Protein AF-X8CGK6-F1 (afdb_monomer)

Secondary structure (DSSP, 8-state):
-----GGG-TTGGGPPTTT------HHHHTT-SSHHHHHHHHHHHHHHHGGGG-

Radius of gyration: 12.27 Å; Cα contacts (8 Å, |Δi|>4): 30; chains: 1; bounding box: 27×24×28 Å

Foldseek 3Di:
DPDDQLVVPVCVVPDAAPPDDDDDDCQQVVLDPDPVSSVVSVVVVCVSNVVSND

Structure (mmCIF, N/CA/C/O backbone):
data_AF-X8CGK6-F1
#
_entry.id   AF-X8CGK6-F1
#
loop_
_atom_site.group_PDB
_atom_site.id
_atom_site.type_symbol
_atom_site.label_atom_id
_atom_site.label_alt_id
_atom_site.label_comp_id
_atom_site.label_asym_id
_atom_site.label_entity_id
_atom_site.label_seq_id
_atom_site.pdbx_PDB_ins_code
_atom_site.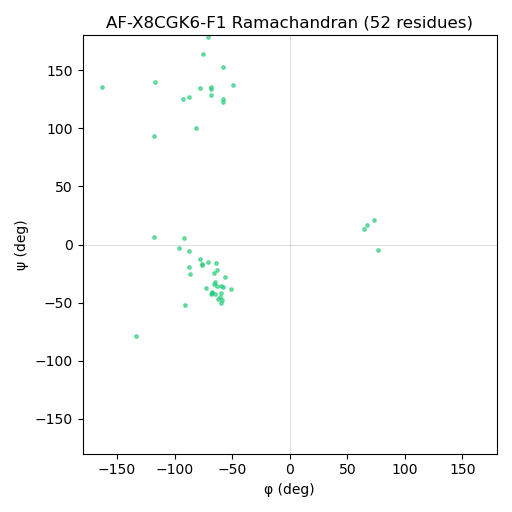Ca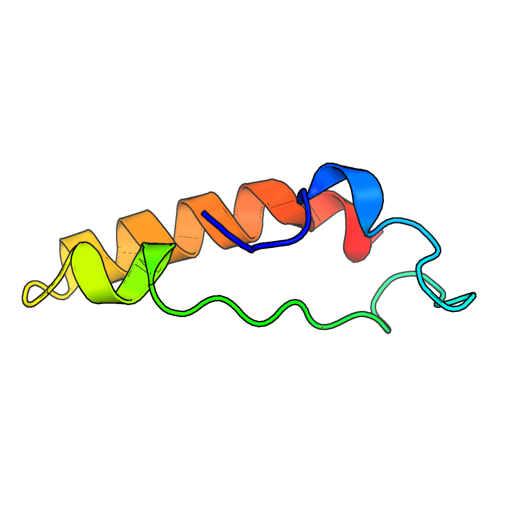rtn_x
_atom_site.Cartn_y
_atom_site.Cartn_z
_atom_site.occupancy
_atom_site.B_iso_or_equiv
_atom_site.auth_seq_id
_atom_site.auth_comp_id
_atom_site.auth_asym_id
_atom_site.auth_atom_id
_atom_site.pdbx_PDB_model_num
ATOM 1 N N . MET A 1 1 ? -4.766 16.745 -2.666 1.00 52.38 1 MET A N 1
ATOM 2 C CA . MET A 1 1 ? -3.930 15.816 -1.873 1.00 52.38 1 MET A CA 1
ATOM 3 C C . MET A 1 1 ? -2.568 15.762 -2.547 1.00 52.38 1 MET A C 1
ATOM 5 O O . MET A 1 1 ? -2.553 15.585 -3.755 1.00 52.38 1 MET A O 1
ATOM 9 N N . GLN A 1 2 ? -1.465 15.971 -1.822 1.00 63.44 2 GLN A N 1
ATOM 10 C CA . GLN A 1 2 ? -0.117 15.737 -2.358 1.00 63.44 2 GLN A CA 1
ATOM 11 C C . GLN A 1 2 ? 0.161 14.234 -2.240 1.00 63.44 2 GLN A C 1
ATOM 13 O O . GLN A 1 2 ? 0.415 13.741 -1.144 1.00 63.44 2 GLN A O 1
AT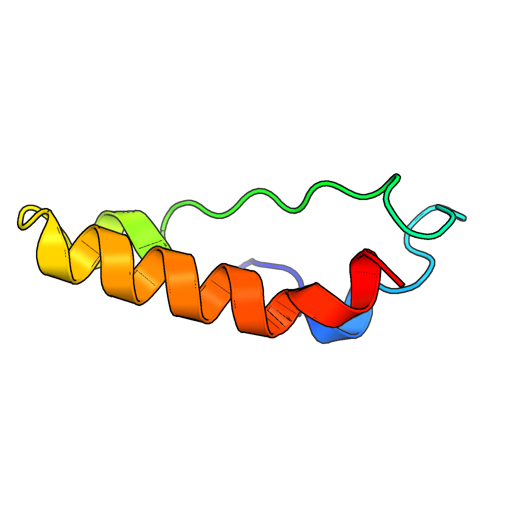OM 18 N N . GLY A 1 3 ? 0.011 13.509 -3.339 1.00 67.62 3 GLY A N 1
ATOM 19 C CA . GLY A 1 3 ? 0.267 12.078 -3.451 1.00 67.62 3 GLY A CA 1
ATOM 20 C C . GLY A 1 3 ? 0.379 11.742 -4.931 1.00 67.62 3 GLY A C 1
ATOM 21 O O . GLY A 1 3 ? -0.385 12.283 -5.733 1.00 67.62 3 GLY A O 1
ATOM 22 N N . GLY A 1 4 ? 1.376 10.939 -5.299 1.00 80.75 4 GLY A N 1
ATOM 23 C CA . GLY A 1 4 ? 1.520 10.462 -6.672 1.00 80.75 4 GLY A CA 1
ATOM 24 C C . GLY A 1 4 ? 0.272 9.697 -7.112 1.00 80.75 4 GLY A C 1
ATOM 25 O O . GLY A 1 4 ? -0.449 9.141 -6.284 1.00 80.75 4 GLY A O 1
ATOM 26 N N . ARG A 1 5 ? -0.001 9.697 -8.415 1.00 86.56 5 ARG A N 1
ATOM 27 C CA . ARG A 1 5 ? -1.088 8.899 -8.987 1.00 86.56 5 ARG A CA 1
ATOM 28 C C . ARG A 1 5 ? -0.637 7.439 -9.091 1.00 86.56 5 ARG A C 1
ATOM 30 O O . ARG A 1 5 ? 0.484 7.241 -9.568 1.00 86.56 5 ARG A O 1
ATOM 37 N N . PRO A 1 6 ? -1.454 6.445 -8.693 1.00 89.06 6 PRO A N 1
ATOM 38 C CA . PRO A 1 6 ? -1.104 5.036 -8.834 1.00 89.06 6 PRO A CA 1
ATOM 39 C C . PRO A 1 6 ? -0.652 4.689 -10.245 1.00 89.06 6 PRO A C 1
ATOM 41 O O . PRO A 1 6 ? 0.325 3.975 -10.381 1.00 89.06 6 PRO A O 1
ATOM 44 N N . GLU A 1 7 ? -1.267 5.260 -11.282 1.00 88.00 7 GLU A N 1
ATOM 45 C CA . GLU A 1 7 ? -0.976 4.978 -12.696 1.00 88.00 7 GLU A CA 1
ATOM 46 C C . GLU A 1 7 ? 0.382 5.533 -13.161 1.00 88.00 7 GLU A C 1
ATOM 48 O O . GLU A 1 7 ? 0.887 5.148 -14.210 1.00 88.00 7 GLU A O 1
ATOM 53 N N . ALA A 1 8 ? 0.989 6.439 -12.390 1.00 90.56 8 ALA A N 1
ATOM 54 C CA . ALA A 1 8 ? 2.292 7.032 -1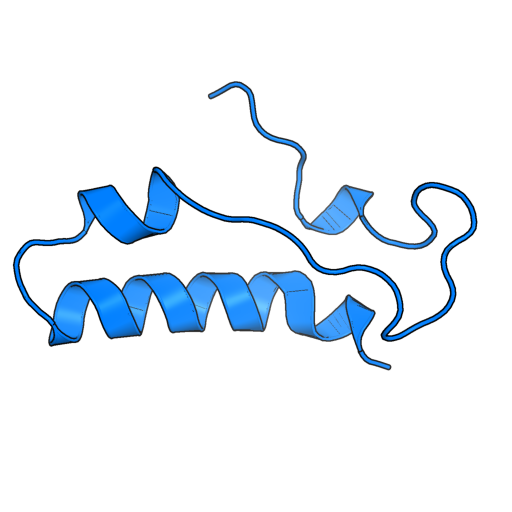2.691 1.00 90.56 8 ALA A CA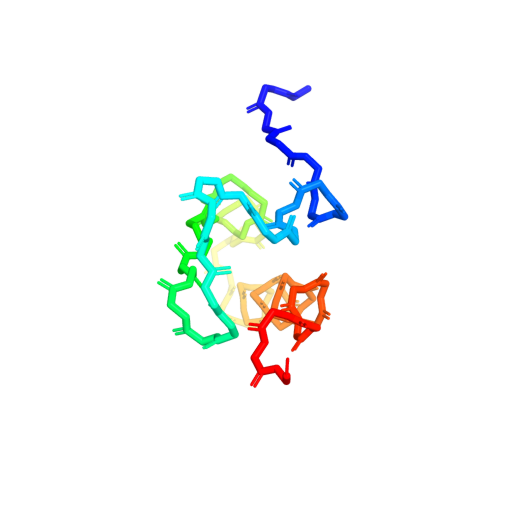 1
ATOM 55 C C . ALA A 1 8 ? 3.468 6.266 -12.054 1.00 90.56 8 ALA A C 1
ATOM 57 O O . ALA A 1 8 ? 4.600 6.745 -12.094 1.00 90.56 8 ALA A O 1
ATOM 58 N N . LEU A 1 9 ? 3.208 5.119 -11.417 1.00 92.25 9 LEU A N 1
ATOM 59 C CA . LEU A 1 9 ? 4.223 4.336 -10.710 1.00 92.25 9 LEU A CA 1
ATOM 60 C C . LEU A 1 9 ? 4.953 3.330 -11.617 1.00 92.25 9 LEU A C 1
ATOM 62 O O . LEU A 1 9 ? 6.057 2.910 -11.276 1.00 92.25 9 LEU A O 1
ATOM 66 N N . ALA A 1 10 ? 4.385 2.969 -12.773 1.00 91.25 10 ALA A N 1
ATOM 67 C CA . ALA A 1 10 ? 5.020 2.053 -13.722 1.00 91.25 10 ALA A CA 1
ATOM 68 C C . ALA A 1 10 ? 6.397 2.579 -14.169 1.00 91.25 10 ALA A C 1
ATOM 70 O O . ALA A 1 10 ? 6.504 3.712 -14.643 1.00 91.25 10 ALA A O 1
ATOM 71 N N . GLY A 1 11 ? 7.451 1.770 -14.020 1.00 90.75 11 GLY A N 1
ATOM 72 C CA . GLY A 1 11 ? 8.814 2.145 -14.417 1.00 90.75 11 GLY A CA 1
ATOM 73 C C . GLY A 1 11 ? 9.407 3.323 -13.632 1.00 90.75 11 GLY A C 1
ATOM 74 O O . GLY A 1 11 ? 10.423 3.889 -14.046 1.00 90.75 11 GLY A O 1
ATOM 75 N N . LEU A 1 12 ? 8.796 3.719 -12.508 1.00 92.62 12 LEU A N 1
ATOM 76 C CA . LEU A 1 12 ? 9.298 4.808 -11.676 1.00 92.62 12 LEU A CA 1
ATOM 77 C C . LEU A 1 12 ? 10.728 4.497 -11.219 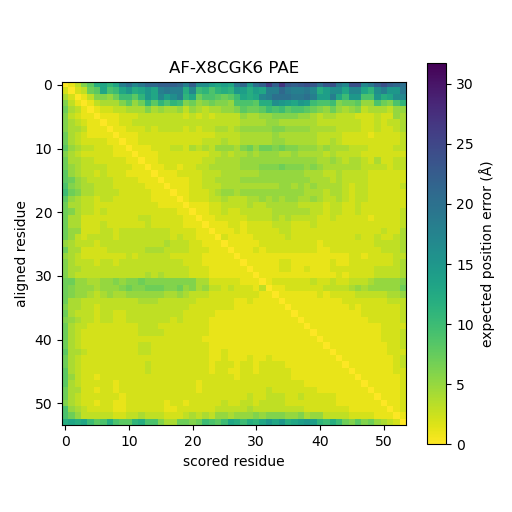1.00 92.62 12 LEU A C 1
ATOM 79 O O . LEU A 1 12 ? 10.985 3.475 -10.589 1.00 92.62 12 LEU A O 1
ATOM 83 N N . GLY A 1 13 ? 11.663 5.391 -11.546 1.00 92.94 13 GLY A N 1
ATOM 84 C CA . GLY A 1 13 ? 13.078 5.201 -11.219 1.00 92.94 13 GLY A CA 1
ATOM 85 C C . GLY A 1 13 ? 13.752 4.041 -11.962 1.00 92.94 13 GLY A C 1
ATOM 86 O O . GLY A 1 13 ? 14.811 3.606 -11.524 1.00 92.94 13 GLY A O 1
ATOM 87 N N . GLY A 1 14 ? 13.160 3.539 -13.054 1.00 94.44 14 GLY A N 1
ATOM 88 C CA . GLY A 1 14 ? 13.671 2.378 -13.788 1.00 94.44 14 GLY A CA 1
ATOM 89 C C . GLY A 1 14 ? 13.458 1.046 -13.062 1.00 94.44 14 GLY A C 1
ATOM 90 O O . GLY A 1 14 ? 14.191 0.101 -13.326 1.00 94.44 14 GLY A O 1
ATOM 91 N N . ALA A 1 15 ? 12.508 0.985 -12.124 1.00 94.19 15 ALA A N 1
ATOM 92 C CA . ALA A 1 15 ? 12.185 -0.235 -11.395 1.00 94.19 15 ALA A CA 1
ATOM 93 C C . ALA A 1 15 ? 11.532 -1.287 -12.306 1.00 94.19 15 ALA A C 1
ATOM 95 O O . ALA A 1 15 ? 10.584 -0.983 -13.035 1.00 94.19 15 ALA A O 1
ATOM 96 N N . GLU A 1 16 ? 12.010 -2.523 -12.197 1.00 94.00 16 GLU A N 1
ATOM 97 C CA . GLU A 1 16 ? 11.382 -3.706 -12.786 1.00 94.00 16 GLU A CA 1
ATOM 98 C C . GLU A 1 16 ? 10.130 -4.119 -11.983 1.00 94.00 16 GLU A C 1
ATOM 100 O O . GLU A 1 16 ? 9.962 -3.701 -10.824 1.00 94.00 16 GLU A O 1
ATOM 105 N N . PRO A 1 17 ? 9.252 -4.969 -12.551 1.00 92.38 17 PRO A N 1
ATOM 106 C CA . PRO A 1 17 ? 8.120 -5.532 -11.824 1.00 92.38 17 PRO A CA 1
ATOM 107 C C . PRO A 1 17 ? 8.506 -6.130 -10.467 1.00 92.38 17 PRO A C 1
ATOM 109 O O . PRO A 1 17 ? 9.528 -6.801 -10.312 1.00 92.38 17 PRO A O 1
ATOM 112 N N . GLY A 1 18 ? 7.687 -5.861 -9.452 1.00 92.19 18 GLY A N 1
ATOM 113 C CA . GLY A 1 18 ? 7.882 -6.345 -8.085 1.00 92.19 18 GLY A CA 1
ATOM 114 C C . GLY A 1 18 ? 8.961 -5.621 -7.267 1.00 92.19 18 GLY A C 1
ATOM 115 O O . GLY A 1 18 ? 9.085 -5.897 -6.075 1.00 92.19 18 GLY A O 1
ATOM 116 N N . GLN A 1 19 ? 9.723 -4.683 -7.845 1.00 94.88 19 GLN A N 1
ATOM 117 C CA . GLN A 1 19 ? 10.737 -3.919 -7.099 1.00 94.88 19 GLN A CA 1
ATOM 118 C C . GLN A 1 19 ? 10.177 -2.667 -6.416 1.00 94.88 19 GLN A C 1
ATOM 120 O O . GLN A 1 19 ? 10.737 -2.192 -5.425 1.00 94.88 19 GLN A O 1
ATOM 125 N N . LEU A 1 20 ? 9.083 -2.114 -6.942 1.00 93.94 20 LEU A N 1
ATOM 126 C CA . LEU A 1 20 ? 8.466 -0.913 -6.397 1.00 93.94 20 LEU A CA 1
ATOM 127 C C . LEU A 1 20 ? 7.458 -1.274 -5.299 1.00 93.94 20 LEU A C 1
ATOM 129 O O . LEU A 1 20 ? 6.535 -2.051 -5.528 1.00 93.94 20 LEU A O 1
ATOM 133 N N . LEU A 1 21 ? 7.608 -0.666 -4.118 1.00 92.00 21 LEU A N 1
ATOM 134 C CA . LEU A 1 21 ? 6.736 -0.878 -2.957 1.00 92.00 21 LEU A CA 1
ATOM 135 C C . LEU A 1 21 ? 6.031 0.436 -2.570 1.00 92.00 21 LEU A C 1
ATOM 137 O O . LEU A 1 21 ? 6.603 1.247 -1.833 1.00 92.00 21 LEU A O 1
ATOM 141 N N . PRO A 1 22 ? 4.805 0.692 -3.064 1.00 92.06 22 PRO A N 1
ATOM 142 C CA . PRO A 1 22 ? 4.093 1.935 -2.786 1.00 92.06 22 PRO A CA 1
ATOM 143 C C . PRO A 1 22 ? 3.669 2.041 -1.316 1.00 92.06 22 PRO A C 1
ATOM 145 O O . PRO A 1 22 ? 3.002 1.158 -0.778 1.00 92.06 22 PRO A O 1
ATOM 148 N N . ALA A 1 23 ? 4.004 3.159 -0.669 1.00 92.75 23 ALA A N 1
ATOM 149 C CA . ALA A 1 23 ? 3.558 3.452 0.690 1.00 92.75 23 ALA A CA 1
ATOM 150 C C . ALA A 1 23 ? 2.253 4.265 0.678 1.00 92.75 23 ALA A C 1
ATOM 152 O O . ALA A 1 23 ? 2.191 5.358 0.111 1.00 92.75 23 ALA A O 1
ATOM 153 N N . VAL A 1 24 ? 1.227 3.762 1.367 1.00 92.19 24 VAL A N 1
ATOM 154 C CA . VAL A 1 24 ? -0.056 4.451 1.575 1.00 92.19 24 VAL A CA 1
ATOM 155 C C . VAL A 1 24 ? -0.277 4.722 3.062 1.00 92.19 24 VAL A C 1
ATOM 157 O O . VAL A 1 24 ? 0.038 3.894 3.910 1.00 92.19 24 VAL A O 1
ATOM 160 N N . ALA A 1 25 ? -0.812 5.900 3.394 1.00 92.94 25 ALA A N 1
ATOM 161 C CA . ALA A 1 25 ? -1.074 6.285 4.783 1.00 92.94 25 ALA A CA 1
ATOM 162 C C . ALA A 1 25 ? -2.470 6.885 4.943 1.00 92.94 25 ALA A C 1
ATOM 164 O O . ALA A 1 25 ? -3.390 6.203 5.377 1.00 92.94 25 ALA A O 1
ATOM 165 N N . ARG A 1 26 ? -2.659 8.157 4.568 1.00 94.31 26 ARG A N 1
ATOM 166 C CA . ARG A 1 26 ? -3.921 8.879 4.814 1.00 94.31 26 ARG A CA 1
ATOM 167 C C . ARG A 1 26 ? -5.141 8.202 4.191 1.00 94.31 26 ARG A C 1
ATOM 169 O O . ARG A 1 26 ? -6.188 8.224 4.822 1.00 94.31 26 ARG A O 1
ATOM 176 N N . GLU A 1 27 ? -4.997 7.607 3.011 1.00 92.31 27 GLU A N 1
ATOM 177 C CA . GLU A 1 27 ? -6.097 6.937 2.305 1.00 92.31 27 GLU A CA 1
ATOM 178 C C . GLU A 1 27 ? -6.622 5.704 3.059 1.00 92.31 27 GLU A C 1
ATOM 180 O O . GLU A 1 27 ? -7.817 5.433 3.051 1.00 92.31 27 GLU A O 1
ATOM 185 N N . VAL A 1 28 ? -5.744 5.000 3.783 1.00 96.19 28 VAL A N 1
ATOM 186 C CA . VAL A 1 28 ? -6.111 3.831 4.596 1.00 96.19 28 VAL A CA 1
ATOM 187 C C . VAL A 1 28 ? -6.467 4.253 6.018 1.00 96.19 28 VAL A C 1
ATOM 189 O O . VAL A 1 28 ? -7.546 3.947 6.513 1.00 96.19 28 VAL A O 1
ATOM 192 N N . LEU A 1 29 ? -5.592 5.013 6.681 1.00 96.62 29 LEU A N 1
ATOM 193 C CA . LEU A 1 29 ? -5.718 5.333 8.106 1.00 96.62 29 LEU A CA 1
ATOM 194 C C . LEU A 1 29 ? -6.939 6.205 8.430 1.00 96.62 29 LEU A C 1
ATOM 196 O O . LEU A 1 29 ? -7.429 6.162 9.554 1.00 96.62 29 LEU A O 1
ATOM 200 N N . ARG A 1 30 ? -7.454 6.979 7.464 1.00 97.06 30 ARG A N 1
ATOM 201 C CA . ARG A 1 30 ? -8.684 7.771 7.648 1.00 97.06 30 ARG A CA 1
ATOM 202 C C . ARG A 1 30 ? -9.966 6.943 7.596 1.00 97.06 30 ARG A C 1
ATOM 204 O O . ARG A 1 30 ? -10.990 7.450 8.033 1.00 97.06 30 ARG A O 1
ATOM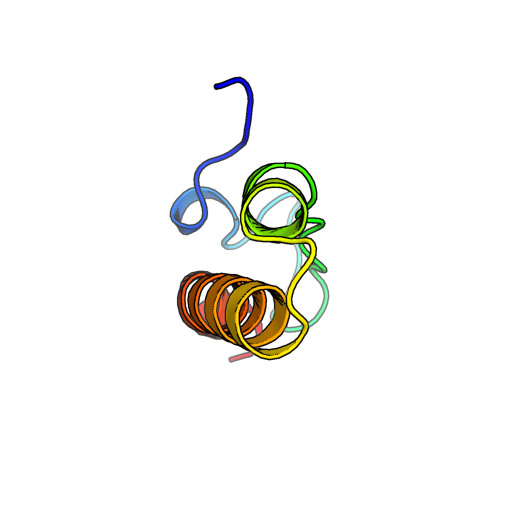 211 N N . ALA A 1 31 ? -9.923 5.718 7.075 1.00 97.81 31 ALA A N 1
ATOM 212 C CA . ALA A 1 31 ? -11.082 4.827 7.065 1.00 97.81 31 ALA A CA 1
ATOM 213 C C . ALA A 1 31 ? -11.357 4.198 8.445 1.00 97.81 31 ALA A C 1
ATOM 215 O O . ALA A 1 31 ? -12.448 3.693 8.678 1.00 97.81 31 ALA A O 1
ATOM 216 N N . GLY A 1 32 ? -10.374 4.219 9.353 1.00 94.62 32 GLY A N 1
ATOM 217 C CA . GLY A 1 32 ? -10.495 3.665 10.701 1.00 94.62 32 GLY A CA 1
ATOM 218 C C . GLY A 1 32 ? -11.416 4.464 11.642 1.00 94.62 32 GLY A C 1
ATOM 219 O O . GLY A 1 32 ? -11.941 5.513 11.268 1.00 94.62 32 GLY A O 1
ATOM 220 N N . PRO A 1 33 ? -11.595 3.992 12.895 1.00 95.94 33 PRO A N 1
ATOM 221 C CA . PRO A 1 33 ? -10.753 3.005 13.588 1.00 95.94 33 PRO A CA 1
ATOM 222 C C . PRO A 1 33 ? -11.133 1.533 13.361 1.00 95.94 33 PRO A C 1
ATOM 224 O O . PRO A 1 33 ? -10.426 0.650 13.842 1.00 95.94 33 PRO A O 1
ATOM 227 N N . GLY A 1 34 ? -12.239 1.249 12.671 1.00 98.44 34 GLY A N 1
ATOM 228 C CA . GLY A 1 34 ? -12.709 -0.120 12.475 1.00 98.44 34 GLY A CA 1
ATOM 229 C C . GLY A 1 34 ? -11.786 -0.944 11.568 1.00 98.44 34 GLY A C 1
ATOM 230 O O . GLY A 1 34 ? -11.300 -0.482 10.535 1.00 98.44 34 GLY A O 1
ATOM 231 N N . VAL A 1 35 ? -11.500 -2.184 11.979 1.00 98.38 35 VAL A N 1
ATOM 232 C CA . VAL A 1 35 ? -10.557 -3.071 11.271 1.00 98.38 35 VAL A CA 1
ATOM 233 C C . VAL A 1 35 ? -11.080 -3.461 9.888 1.00 98.38 35 VAL A C 1
ATOM 235 O O . VAL A 1 35 ? -10.288 -3.602 8.958 1.00 98.38 35 VAL A O 1
ATOM 238 N N . ALA A 1 36 ? -12.396 -3.621 9.735 1.00 98.38 36 ALA A N 1
ATOM 239 C CA . ALA A 1 36 ? -13.009 -3.967 8.454 1.00 98.38 36 ALA A CA 1
ATOM 240 C C . ALA A 1 36 ? -12.875 -2.820 7.442 1.00 98.38 36 ALA A C 1
ATOM 242 O O . ALA A 1 36 ? -12.544 -3.045 6.280 1.00 98.38 36 ALA A O 1
ATOM 243 N N . GLU A 1 37 ? -13.055 -1.584 7.894 1.00 98.38 37 GLU A N 1
ATOM 244 C CA . GLU A 1 37 ? -12.929 -0.374 7.092 1.00 98.38 37 GLU A CA 1
ATOM 245 C C . GLU A 1 37 ? -11.473 -0.132 6.688 1.00 98.38 37 GLU A C 1
ATOM 247 O O . GLU A 1 37 ? -11.196 0.158 5.521 1.00 98.38 37 GLU A O 1
ATOM 252 N N . LEU A 1 38 ? -10.535 -0.331 7.625 1.00 98.44 38 LEU A N 1
ATOM 253 C CA . LEU A 1 38 ? -9.097 -0.310 7.347 1.00 98.44 38 LEU A CA 1
ATOM 254 C C . LEU A 1 38 ? -8.715 -1.370 6.308 1.00 98.44 38 LEU A C 1
ATOM 256 O O . LEU A 1 38 ? -8.023 -1.054 5.340 1.00 98.44 38 LEU A O 1
ATOM 260 N N . ARG A 1 39 ? -9.190 -2.611 6.478 1.00 98.31 39 ARG A N 1
ATOM 261 C CA . ARG A 1 39 ? -8.954 -3.710 5.534 1.00 98.31 39 ARG A CA 1
ATOM 262 C C . ARG A 1 39 ? -9.496 -3.380 4.147 1.00 98.31 39 ARG A C 1
ATOM 264 O O . ARG A 1 39 ? -8.742 -3.457 3.185 1.00 98.31 39 ARG A O 1
ATOM 271 N N . GLY A 1 40 ? -10.748 -2.941 4.048 1.00 98.62 40 GLY A N 1
ATOM 272 C CA . GLY A 1 40 ? -11.353 -2.603 2.762 1.00 98.62 40 GLY A CA 1
ATOM 273 C C . GLY A 1 40 ? -10.647 -1.436 2.065 1.00 98.62 40 GLY A C 1
ATOM 274 O O . GLY A 1 40 ? -10.519 -1.430 0.844 1.00 98.62 40 GLY A O 1
ATOM 275 N N . ALA A 1 41 ? -10.159 -0.444 2.817 1.00 98.06 41 ALA A N 1
ATOM 276 C CA . ALA A 1 41 ? -9.353 0.635 2.248 1.00 98.06 41 ALA A CA 1
ATOM 277 C C . ALA A 1 41 ? -7.986 0.144 1.750 1.00 98.06 41 ALA A C 1
ATOM 279 O O . ALA A 1 41 ? -7.561 0.545 0.668 1.00 98.06 41 ALA A O 1
ATOM 280 N N . ALA A 1 42 ? -7.321 -0.737 2.500 1.00 96.94 42 ALA A N 1
ATOM 281 C CA . ALA A 1 42 ? -6.052 -1.332 2.092 1.00 96.94 42 ALA A CA 1
ATOM 282 C C . ALA A 1 42 ? -6.199 -2.216 0.843 1.00 96.94 42 ALA A C 1
ATOM 284 O O . ALA A 1 42 ? -5.389 -2.101 -0.070 1.00 96.94 42 ALA A O 1
ATOM 285 N N . GLU A 1 43 ? -7.249 -3.036 0.765 1.00 98.06 43 GLU A N 1
ATOM 286 C CA . GLU A 1 43 ? -7.537 -3.896 -0.392 1.00 98.06 43 GLU A CA 1
ATOM 287 C C . GLU A 1 43 ? -7.749 -3.068 -1.667 1.00 98.06 43 GLU A C 1
ATOM 289 O O . GLU A 1 43 ? -7.097 -3.328 -2.673 1.00 98.06 43 GLU A O 1
ATOM 294 N N . ARG A 1 44 ? -8.524 -1.974 -1.604 1.00 96.69 44 ARG A N 1
ATOM 295 C CA . ARG A 1 44 ? -8.672 -1.053 -2.750 1.00 96.69 44 ARG A CA 1
ATOM 296 C C . ARG A 1 44 ? -7.346 -0.440 -3.208 1.00 96.69 44 ARG A C 1
ATOM 298 O O . ARG A 1 44 ? -7.162 -0.204 -4.398 1.00 96.69 44 ARG A O 1
ATOM 305 N N . MET A 1 45 ? -6.437 -0.140 -2.277 1.00 95.12 45 MET A N 1
ATOM 306 C CA . MET A 1 45 ? -5.109 0.383 -2.619 1.00 95.12 45 MET A CA 1
ATOM 307 C C . MET A 1 45 ? -4.209 -0.687 -3.232 1.00 95.12 45 MET A C 1
ATOM 309 O O . MET A 1 45 ? -3.475 -0.371 -4.162 1.00 95.12 45 MET A O 1
ATOM 313 N N . LEU A 1 46 ? -4.282 -1.930 -2.747 1.00 95.12 46 LEU A N 1
ATOM 314 C CA . LEU A 1 46 ? -3.568 -3.065 -3.334 1.00 95.12 46 LEU A CA 1
ATOM 315 C C . LEU A 1 46 ? -4.036 -3.327 -4.768 1.00 95.12 46 LEU A C 1
ATOM 317 O O . LEU A 1 46 ? -3.197 -3.419 -5.660 1.00 95.12 46 LEU A O 1
ATOM 321 N N . ASP A 1 47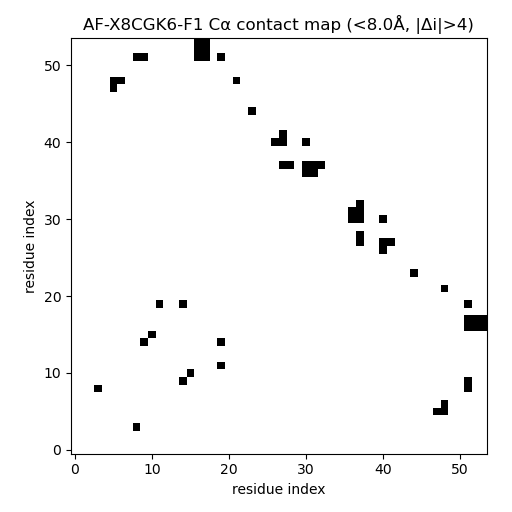 ? -5.348 -3.351 -5.006 1.00 96.19 47 ASP A N 1
ATOM 322 C CA . ASP A 1 47 ? -5.914 -3.535 -6.347 1.00 96.19 47 ASP A CA 1
ATOM 323 C C . ASP A 1 47 ? -5.453 -2.435 -7.315 1.00 96.19 47 ASP A C 1
ATOM 325 O O . ASP A 1 47 ? -5.064 -2.719 -8.448 1.00 96.19 47 ASP A O 1
ATOM 329 N N . ALA A 1 48 ? -5.419 -1.177 -6.858 1.00 95.00 48 ALA A N 1
ATOM 330 C CA . ALA A 1 48 ? -5.001 -0.035 -7.674 1.00 95.00 48 ALA A CA 1
ATOM 331 C C . ALA A 1 48 ? -3.537 -0.108 -8.149 1.00 95.00 48 ALA A C 1
ATOM 333 O O . ALA A 1 48 ? -3.178 0.547 -9.129 1.00 95.00 48 ALA A O 1
ATOM 334 N N . VAL A 1 49 ? -2.686 -0.881 -7.467 1.00 94.69 49 VAL A N 1
ATOM 335 C CA . VAL A 1 49 ? -1.259 -1.033 -7.799 1.00 94.69 49 VAL A CA 1
ATOM 336 C C . VAL A 1 49 ? -0.871 -2.466 -8.161 1.00 94.69 49 VAL A C 1
ATOM 338 O O . VAL A 1 49 ? 0.309 -2.732 -8.371 1.00 94.69 49 VAL A O 1
ATOM 341 N N . ALA A 1 50 ? -1.834 -3.385 -8.281 1.00 95.12 50 ALA A N 1
ATOM 342 C CA . ALA A 1 50 ? -1.579 -4.796 -8.587 1.00 95.12 50 ALA A CA 1
ATOM 343 C C . ALA A 1 50 ? -0.778 -4.984 -9.888 1.00 95.12 50 ALA A C 1
ATOM 345 O O . ALA A 1 50 ? 0.001 -5.925 -10.020 1.00 95.12 50 ALA A O 1
ATOM 346 N N . TYR A 1 51 ? -0.913 -4.038 -10.820 1.00 93.38 51 TYR A N 1
ATOM 347 C CA . TYR A 1 51 ? -0.181 -4.007 -12.083 1.00 93.38 51 TYR A CA 1
ATOM 348 C C . TYR A 1 51 ? 1.345 -3.835 -11.922 1.00 93.38 51 TYR A C 1
ATOM 350 O O . TYR A 1 51 ? 2.078 -4.076 -12.873 1.00 93.38 51 TYR A O 1
ATOM 358 N N . LEU A 1 52 ? 1.844 -3.423 -10.750 1.00 94.50 52 LEU A N 1
ATOM 359 C CA . LEU A 1 52 ? 3.283 -3.300 -10.485 1.00 94.50 52 LEU A CA 1
ATOM 360 C C . LEU A 1 52 ? 3.965 -4.646 -10.202 1.00 94.50 52 LEU A C 1
ATOM 362 O O . LEU A 1 52 ? 5.191 -4.699 -10.146 1.00 9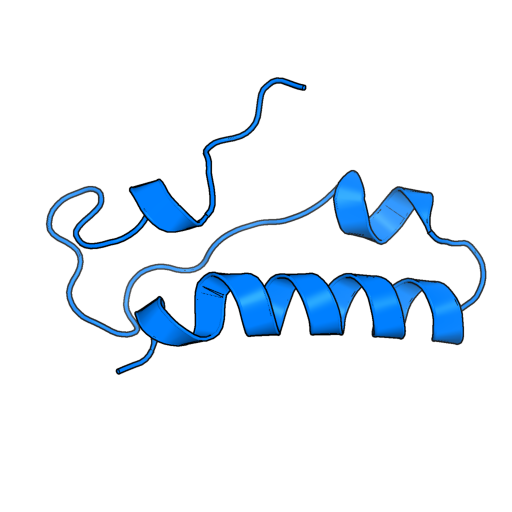4.50 52 LEU A O 1
ATOM 366 N N . ALA A 1 53 ? 3.195 -5.710 -9.964 1.00 90.50 53 ALA A N 1
ATOM 367 C CA . ALA A 1 53 ? 3.713 -7.023 -9.581 1.00 90.50 53 ALA A CA 1
ATOM 368 C C . ALA A 1 53 ? 3.874 -8.007 -10.757 1.00 90.50 53 ALA A C 1
ATOM 370 O O . ALA A 1 53 ? 4.327 -9.129 -10.528 1.00 90.50 53 ALA A O 1
ATOM 371 N N . VAL A 1 54 ? 3.480 -7.615 -11.974 1.00 83.31 54 VAL A N 1
ATOM 372 C CA . VAL A 1 54 ? 3.458 -8.457 -13.188 1.00 83.31 54 VAL A CA 1
ATOM 373 C C . VAL A 1 54 ? 4.518 -8.074 -14.203 1.00 83.31 54 VAL A C 1
ATOM 375 O O . VAL A 1 54 ? 4.780 -6.862 -14.352 1.00 83.31 54 VAL A O 1
#

Organism: NCBI:txid1299331

Sequence (54 aa):
MQGGRPEALAGLGGAEPGQLLPAVAREVLRAGPGVAELRGAAERMLDAVAYLAV

pLDDT: mean 92.09, std 8.47, range [52.38, 98.62]

Mean predicted aligned error: 3.43 Å

Solvent-accessible surface area (backbone atoms only — not comparable to full-atom values): 3450 Å² total; per-residue (Å²): 131,98,68,84,59,66,87,67,52,75,54,51,94,74,41,57,64,61,68,70,80,87,86,83,52,70,78,29,64,67,48,43,90,48,67,67,43,28,48,55,38,44,50,54,54,48,63,65,44,52,75,47,63,99